Protein AF-A0A7Y2BTM9-F1 (afdb_monomer_lite)

Radius of gyration: 13.26 Å; chains: 1; bounding box: 26×27×34 Å

pLDDT: mean 90.57, std 7.18, range [70.81, 98.25]

Sequence (62 aa):
MRIATFNLENLGTPGNKGVPVPSRIAILRPQLERLNADVICLQEVNGEKTSSAKSRTLAALD

Foldseek 3Di:
DFEEEEELQQQDDDDPPDDGLVVSCVVCVVVVVVSVGPYYHYHNQDFDDDPPDPGTDSVSVD

Secondary structure (DSSP, 8-state):
--EEEEEEEEES---TTSPPHHHHHHHHHHHHHHT--SEEEEEEEPPB--TT-SS-B-GGG-

Structure (mmCIF, N/CA/C/O backbone):
data_AF-A0A7Y2BTM9-F1
#
_entry.id   AF-A0A7Y2BTM9-F1
#
loop_
_atom_site.group_PDB
_atom_site.id
_atom_site.type_symbol
_atom_site.label_atom_id
_atom_site.label_alt_id
_atom_site.label_comp_id
_atom_site.label_asym_id
_atom_site.label_entity_id
_atom_site.label_seq_id
_atom_site.pdbx_PDB_ins_code
_atom_site.Cartn_x
_atom_site.Cartn_y
_atom_site.Cartn_z
_atom_site.occupancy
_atom_site.B_iso_or_equiv
_atom_site.auth_seq_id
_atom_site.auth_comp_id
_atom_site.auth_asym_id
_atom_site.auth_atom_id
_atom_site.pdbx_PDB_model_num
ATOM 1 N N . MET A 1 1 ? -13.598 -0.050 15.548 1.00 90.94 1 MET A N 1
ATOM 2 C CA . MET A 1 1 ? -12.487 0.478 14.742 1.00 90.94 1 MET A CA 1
ATOM 3 C C . MET A 1 1 ? -11.510 -0.651 14.441 1.00 90.94 1 MET A C 1
ATOM 5 O O . MET A 1 1 ? -10.926 -1.196 15.370 1.00 90.94 1 MET A O 1
ATOM 9 N N . ARG A 1 2 ? -11.399 -1.050 13.175 1.00 97.31 2 ARG A N 1
ATOM 10 C CA . ARG A 1 2 ? -10.546 -2.112 12.638 1.00 97.31 2 ARG A CA 1
ATOM 11 C C . ARG A 1 2 ? -9.400 -1.486 11.859 1.00 97.31 2 ARG A C 1
ATOM 13 O O . ARG A 1 2 ? -9.638 -0.672 10.973 1.00 97.31 2 ARG A O 1
ATOM 20 N N . ILE A 1 3 ? -8.176 -1.883 12.179 1.00 97.94 3 ILE A N 1
ATOM 21 C CA . ILE A 1 3 ? -6.974 -1.399 11.503 1.00 97.94 3 ILE A CA 1
ATOM 22 C C . ILE A 1 3 ? -6.287 -2.596 10.857 1.00 97.94 3 ILE A C 1
ATOM 24 O O . ILE A 1 3 ? -6.123 -3.632 11.502 1.00 97.94 3 ILE A O 1
ATOM 28 N N . ALA A 1 4 ? -5.891 -2.450 9.596 1.00 98.25 4 ALA A N 1
ATOM 29 C CA . ALA A 1 4 ? -5.120 -3.446 8.868 1.00 98.25 4 ALA A CA 1
ATOM 30 C C . ALA A 1 4 ? -3.847 -2.834 8.285 1.00 98.25 4 ALA A C 1
ATOM 32 O O . ALA A 1 4 ? -3.742 -1.625 8.082 1.00 98.25 4 ALA A O 1
ATOM 33 N N . THR A 1 5 ? -2.878 -3.694 7.999 1.00 97.62 5 THR A N 1
ATOM 34 C CA . THR A 1 5 ? -1.650 -3.332 7.301 1.00 97.62 5 THR A CA 1
ATOM 35 C C . THR A 1 5 ? -1.524 -4.192 6.055 1.00 97.62 5 THR A C 1
ATOM 37 O O . THR A 1 5 ? -1.855 -5.377 6.099 1.00 97.62 5 THR A O 1
ATOM 40 N N . PHE A 1 6 ? -1.090 -3.605 4.943 1.00 97.44 6 PHE A N 1
ATOM 41 C CA . PHE A 1 6 ? -0.940 -4.325 3.684 1.00 97.44 6 PHE A CA 1
ATOM 42 C C . PHE A 1 6 ? 0.280 -3.818 2.918 1.00 97.44 6 PHE A C 1
ATOM 44 O O . PHE A 1 6 ? 0.414 -2.626 2.640 1.00 97.44 6 PHE A O 1
ATOM 51 N N . ASN A 1 7 ? 1.166 -4.737 2.557 1.00 95.69 7 ASN A N 1
ATOM 52 C CA . ASN A 1 7 ? 2.343 -4.440 1.757 1.00 95.69 7 ASN A CA 1
ATOM 53 C C . ASN A 1 7 ? 2.006 -4.597 0.268 1.00 95.69 7 ASN A C 1
ATOM 55 O O . ASN A 1 7 ? 1.407 -5.595 -0.121 1.00 95.69 7 ASN A O 1
ATOM 59 N N . LEU A 1 8 ? 2.354 -3.607 -0.554 1.00 94.31 8 LEU A N 1
ATOM 60 C CA . LEU A 1 8 ? 1.994 -3.569 -1.975 1.00 94.31 8 LEU A CA 1
ATOM 61 C C . LEU A 1 8 ? 3.100 -4.079 -2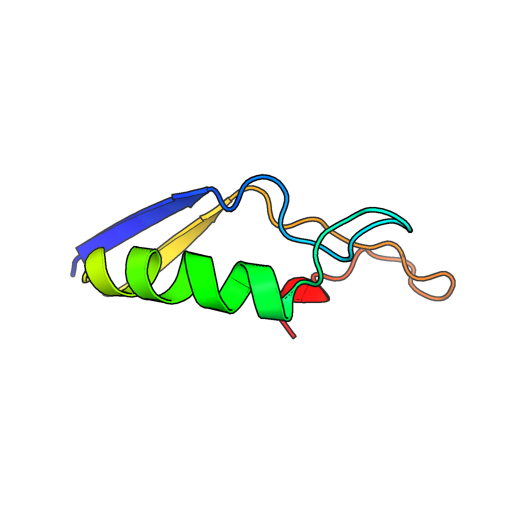.911 1.00 94.31 8 LEU A C 1
ATOM 63 O O . LEU A 1 8 ? 2.957 -3.970 -4.134 1.00 94.31 8 LEU A O 1
ATOM 67 N N . GLU A 1 9 ? 4.185 -4.609 -2.343 1.00 89.44 9 GLU A N 1
ATOM 68 C CA . GLU A 1 9 ? 5.343 -5.150 -3.056 1.00 89.44 9 GLU A CA 1
ATOM 69 C C . GLU A 1 9 ? 5.875 -4.155 -4.100 1.00 89.44 9 GLU A C 1
ATOM 71 O O . GLU A 1 9 ? 5.824 -4.377 -5.314 1.00 89.44 9 GLU A O 1
ATOM 76 N N . ASN A 1 10 ? 6.368 -3.008 -3.630 1.00 86.81 10 ASN A N 1
ATOM 77 C CA . ASN A 1 10 ? 6.947 -1.948 -4.461 1.00 86.81 10 ASN A CA 1
ATOM 78 C C . ASN A 1 10 ? 5.957 -1.393 -5.506 1.00 86.81 10 ASN A C 1
ATOM 80 O O . ASN A 1 10 ? 6.185 -1.460 -6.723 1.00 86.81 10 ASN A O 1
ATOM 84 N N . LEU A 1 11 ? 4.817 -0.863 -5.054 1.00 92.50 11 LEU A N 1
ATOM 85 C CA . LEU A 1 11 ? 3.863 -0.177 -5.930 1.00 92.50 11 LEU A CA 1
ATOM 86 C C . LEU A 1 11 ? 4.437 1.165 -6.386 1.00 92.50 11 LEU A C 1
ATOM 88 O O . LEU A 1 11 ? 4.719 2.032 -5.571 1.00 92.50 11 LEU A O 1
ATOM 92 N N . GLY A 1 12 ? 4.598 1.339 -7.693 1.00 89.38 12 GLY A N 1
ATOM 93 C CA . GLY A 1 12 ? 5.158 2.545 -8.300 1.00 89.38 12 GLY A CA 1
ATOM 94 C C . GLY A 1 12 ? 5.131 2.457 -9.818 1.00 89.38 12 GLY A C 1
ATOM 95 O O . GLY A 1 12 ? 4.783 1.403 -10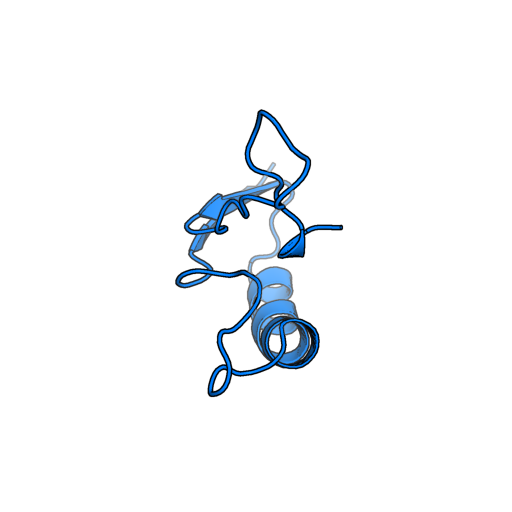.366 1.00 89.38 12 GLY A O 1
ATOM 96 N N . THR A 1 13 ? 5.537 3.536 -10.488 1.00 87.25 13 THR A N 1
ATOM 97 C CA . THR A 1 13 ? 5.704 3.547 -11.943 1.00 87.25 13 THR A CA 1
ATOM 98 C C . THR A 1 13 ? 6.622 2.404 -12.385 1.00 87.25 13 THR A C 1
ATOM 100 O O . THR A 1 13 ? 7.759 2.293 -11.909 1.00 87.25 13 THR A O 1
ATOM 103 N N . PRO A 1 14 ? 6.150 1.515 -13.274 1.00 85.88 14 PRO A N 1
ATOM 104 C CA . PRO A 1 14 ? 6.962 0.416 -13.763 1.00 85.88 14 PRO A CA 1
ATOM 105 C C . PRO A 1 14 ? 8.087 0.929 -14.666 1.00 85.88 14 PRO A C 1
ATOM 107 O O . PRO A 1 14 ? 7.910 1.868 -15.438 1.00 85.88 14 PRO A O 1
ATOM 110 N N . GLY A 1 15 ? 9.235 0.249 -14.639 1.00 83.50 15 GLY A N 1
ATOM 111 C CA . GLY A 1 15 ? 10.220 0.379 -15.716 1.00 83.50 15 GLY A CA 1
ATOM 112 C C . GLY A 1 15 ? 9.701 -0.214 -17.035 1.00 83.50 15 GLY A C 1
ATOM 113 O O . GLY A 1 15 ? 8.624 -0.803 -17.080 1.00 83.50 15 GLY A O 1
ATOM 114 N N . ASN A 1 16 ? 10.507 -0.162 -18.101 1.00 80.88 16 ASN A N 1
ATOM 115 C CA . ASN A 1 16 ? 10.119 -0.566 -19.470 1.00 80.88 16 ASN A CA 1
ATOM 116 C C . ASN A 1 16 ? 9.523 -1.982 -19.631 1.00 80.88 16 ASN A C 1
ATOM 118 O O . ASN A 1 16 ? 8.932 -2.275 -20.665 1.00 80.88 16 ASN A O 1
ATOM 122 N N . LYS A 1 17 ? 9.711 -2.878 -18.655 1.00 83.12 17 LYS A N 1
ATOM 123 C CA . LYS A 1 17 ? 9.194 -4.259 -18.665 1.00 83.12 17 LYS A CA 1
ATOM 124 C C . LYS A 1 17 ? 8.227 -4.562 -17.512 1.00 83.12 17 LYS A C 1
ATOM 126 O O . LYS A 1 17 ? 7.877 -5.720 -17.307 1.00 83.12 17 LYS A O 1
ATOM 131 N N . GLY A 1 18 ? 7.852 -3.560 -16.718 1.00 85.94 18 GLY A N 1
ATOM 132 C CA . GLY A 1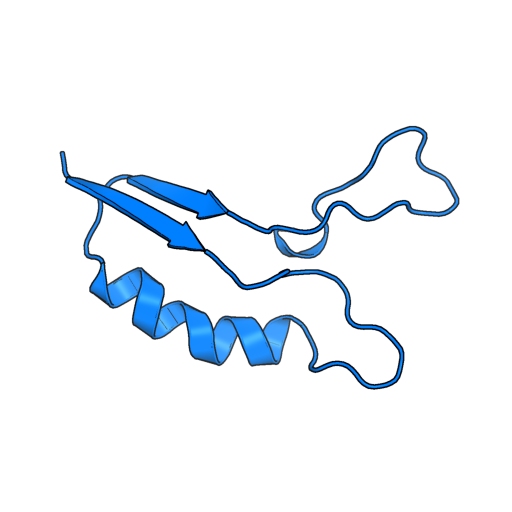 18 ? 6.973 -3.747 -15.567 1.00 85.94 18 GLY A CA 1
ATOM 133 C C . GLY A 1 18 ? 5.493 -3.691 -15.942 1.00 85.94 18 GLY A C 1
ATOM 134 O O . GLY A 1 18 ? 5.104 -3.106 -16.951 1.00 85.94 18 GLY A O 1
ATOM 135 N N . VAL A 1 19 ? 4.658 -4.293 -15.097 1.00 89.88 19 VAL A N 1
ATOM 136 C CA . VAL A 1 19 ? 3.200 -4.248 -15.248 1.00 89.88 19 VAL A CA 1
ATOM 137 C C . VAL A 1 19 ? 2.691 -2.838 -14.905 1.00 89.88 19 VAL A C 1
ATOM 139 O O . VAL A 1 19 ? 3.055 -2.321 -13.845 1.00 89.88 19 VAL A O 1
ATOM 142 N N . PRO A 1 20 ? 1.833 -2.222 -15.743 1.00 91.62 20 PRO A N 1
ATOM 143 C CA . PRO A 1 20 ? 1.214 -0.929 -15.455 1.00 91.62 20 PRO A CA 1
ATOM 144 C C . PRO A 1 20 ? 0.509 -0.887 -14.096 1.00 91.62 20 PRO A C 1
ATOM 146 O O . PRO A 1 20 ? -0.164 -1.845 -13.704 1.00 91.62 20 PRO A O 1
ATOM 149 N N . VAL A 1 21 ? 0.607 0.253 -13.405 1.00 91.44 21 VAL A N 1
ATOM 150 C CA . VAL A 1 21 ? -0.045 0.479 -12.103 1.00 91.44 21 VAL A CA 1
ATOM 151 C C . VAL A 1 21 ? -1.550 0.159 -12.137 1.00 91.44 21 VAL A C 1
ATOM 153 O O . VAL A 1 21 ? -1.985 -0.590 -11.262 1.00 91.44 21 VAL A O 1
ATOM 156 N N . PRO A 1 22 ? -2.347 0.584 -13.144 1.00 92.31 22 PRO A N 1
ATOM 157 C CA . PRO A 1 22 ? -3.776 0.252 -13.190 1.00 92.31 22 PRO A CA 1
ATOM 158 C C . PRO A 1 22 ? -4.061 -1.255 -13.186 1.00 92.31 22 PRO A C 1
ATOM 160 O O . PRO A 1 22 ? -4.970 -1.718 -12.497 1.00 92.31 22 PRO A O 1
ATOM 163 N N . SER A 1 23 ? -3.245 -2.041 -13.895 1.00 93.75 23 SER A N 1
ATOM 164 C CA . SER A 1 23 ? -3.379 -3.500 -13.934 1.00 93.75 23 SER A CA 1
ATOM 165 C C . SER A 1 23 ? -3.056 -4.135 -12.580 1.00 93.75 23 SER A C 1
ATOM 167 O O . SER A 1 23 ? -3.724 -5.080 -12.168 1.00 93.75 23 SER A O 1
ATOM 169 N N . ARG A 1 24 ? -2.071 -3.595 -11.849 1.00 93.69 24 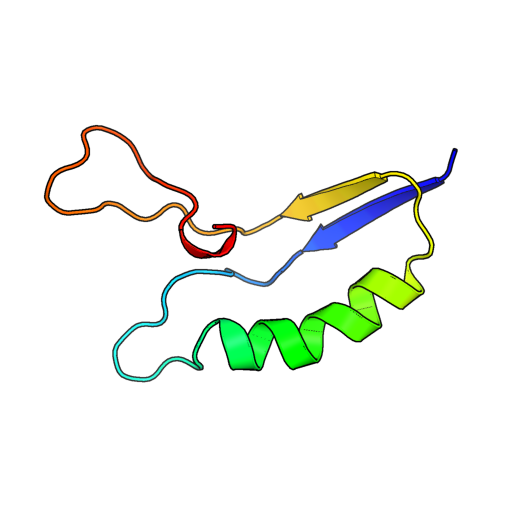ARG A N 1
ATOM 170 C CA . ARG A 1 24 ? -1.766 -4.025 -10.473 1.00 93.69 24 ARG A CA 1
ATOM 171 C C . ARG A 1 24 ? -2.897 -3.654 -9.511 1.00 93.69 24 ARG A C 1
ATOM 173 O O . ARG A 1 24 ? -3.303 -4.490 -8.710 1.00 93.69 24 ARG A O 1
ATOM 180 N N . ILE A 1 25 ? -3.449 -2.442 -9.620 1.00 93.44 25 ILE A N 1
ATOM 181 C CA . ILE A 1 25 ? -4.579 -1.978 -8.796 1.00 93.44 25 ILE A CA 1
ATOM 182 C C . ILE A 1 25 ? -5.789 -2.900 -8.961 1.00 93.44 25 ILE A C 1
ATOM 184 O O . ILE A 1 25 ? -6.414 -3.249 -7.962 1.00 93.44 25 ILE A O 1
ATOM 188 N N . ALA A 1 26 ? -6.097 -3.339 -10.184 1.00 94.88 26 ALA A N 1
ATOM 189 C CA . ALA A 1 26 ? -7.207 -4.259 -10.436 1.00 94.88 26 ALA A CA 1
ATOM 190 C C . ALA A 1 26 ? -7.078 -5.585 -9.656 1.00 94.88 26 ALA A C 1
ATOM 192 O O . ALA A 1 26 ? -8.081 -6.144 -9.220 1.00 94.88 26 ALA A O 1
ATOM 193 N N . ILE A 1 27 ? -5.848 -6.060 -9.435 1.00 94.50 27 ILE A N 1
ATOM 194 C CA . ILE A 1 27 ? -5.551 -7.287 -8.679 1.00 94.50 27 ILE A CA 1
ATOM 195 C C . ILE A 1 27 ? -5.523 -7.027 -7.165 1.00 94.50 27 ILE A C 1
ATOM 197 O O . ILE A 1 27 ? -5.955 -7.870 -6.376 1.00 94.50 27 ILE A O 1
ATOM 201 N N . LEU A 1 28 ? -5.000 -5.874 -6.744 1.00 94.94 28 LEU A N 1
ATOM 202 C CA . LEU A 1 28 ? -4.834 -5.515 -5.332 1.00 94.94 28 LEU A CA 1
ATOM 203 C C . LEU A 1 28 ? -6.155 -5.099 -4.676 1.00 94.94 28 LEU A C 1
ATOM 205 O O . LEU A 1 28 ? -6.404 -5.447 -3.523 1.00 94.94 28 LEU A O 1
ATOM 209 N N . ARG A 1 29 ? -7.032 -4.406 -5.411 1.00 95.00 29 ARG A N 1
ATOM 210 C CA . ARG A 1 29 ? -8.314 -3.890 -4.910 1.00 95.00 29 ARG A CA 1
ATOM 211 C C . ARG A 1 29 ? -9.179 -4.944 -4.204 1.00 95.00 29 ARG A C 1
ATOM 213 O O . ARG A 1 29 ? -9.497 -4.716 -3.038 1.00 95.00 29 ARG A O 1
ATOM 220 N N . PRO A 1 30 ? -9.496 -6.111 -4.800 1.00 97.38 30 PRO A N 1
ATOM 221 C CA . PRO A 1 30 ? -10.306 -7.116 -4.111 1.00 97.38 30 PRO A CA 1
ATOM 222 C C . PRO A 1 30 ? -9.608 -7.707 -2.875 1.00 97.38 30 PRO A C 1
ATOM 224 O O . PRO A 1 30 ? -10.254 -8.286 -2.008 1.00 97.38 30 PRO A O 1
ATOM 227 N N . GLN A 1 31 ? -8.282 -7.600 -2.756 1.00 96.56 31 GLN A N 1
ATOM 228 C CA . GLN A 1 31 ? -7.566 -8.026 -1.551 1.00 96.56 31 GLN A CA 1
ATOM 229 C C . GLN A 1 31 ? -7.710 -7.000 -0.429 1.00 96.56 31 GLN A C 1
ATOM 231 O O . GLN A 1 31 ? -7.999 -7.392 0.698 1.00 96.56 31 GLN A O 1
ATOM 236 N N . LEU A 1 32 ? -7.580 -5.710 -0.751 1.00 96.56 32 LEU A N 1
ATOM 237 C CA . LEU A 1 32 ? -7.778 -4.615 0.198 1.00 96.56 32 LEU A CA 1
ATOM 238 C C . LEU A 1 32 ? -9.228 -4.558 0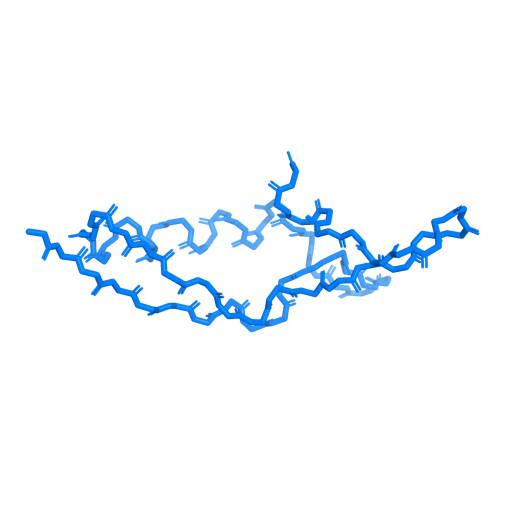.704 1.00 96.56 32 LEU A C 1
ATOM 240 O O . LEU A 1 32 ? -9.445 -4.423 1.904 1.00 96.56 32 LEU A O 1
ATOM 244 N N . GLU A 1 33 ? -10.216 -4.745 -0.177 1.00 97.06 33 GLU A N 1
ATOM 245 C CA . GLU A 1 33 ? -11.641 -4.789 0.191 1.00 97.06 33 GLU A CA 1
ATOM 246 C C . GLU A 1 33 ? -11.949 -5.930 1.177 1.00 97.06 33 GLU A C 1
ATOM 248 O O . GLU A 1 33 ? -12.701 -5.747 2.136 1.00 97.06 33 GLU A O 1
ATOM 253 N N . ARG A 1 34 ? -11.307 -7.096 1.009 1.00 97.44 34 ARG A N 1
ATOM 254 C CA . ARG A 1 34 ? -11.461 -8.243 1.923 1.00 97.44 34 ARG A CA 1
ATOM 255 C C . ARG A 1 34 ? -10.891 -8.003 3.320 1.00 97.44 34 ARG A C 1
ATOM 257 O O . ARG A 1 34 ? -11.291 -8.717 4.238 1.00 97.44 34 ARG A O 1
ATOM 264 N N . LEU A 1 35 ? -9.994 -7.028 3.507 1.00 97.25 35 LEU A N 1
ATOM 265 C CA . LEU A 1 35 ? -9.474 -6.688 4.838 1.00 97.25 35 LEU A CA 1
ATOM 266 C C . LEU A 1 35 ? -10.569 -6.130 5.750 1.00 97.25 35 LEU A C 1
ATOM 268 O O . LEU A 1 35 ? -10.460 -6.274 6.967 1.00 97.25 35 LEU A O 1
ATOM 272 N N . ASN A 1 36 ? -11.620 -5.529 5.171 1.00 97.25 36 ASN A N 1
ATOM 273 C CA . ASN A 1 36 ? -12.765 -4.988 5.904 1.00 97.25 36 ASN A CA 1
ATOM 274 C C . ASN A 1 36 ? -12.330 -4.123 7.106 1.00 97.25 36 ASN A C 1
ATOM 276 O O . ASN A 1 36 ? -12.775 -4.327 8.240 1.00 97.25 36 ASN A O 1
ATOM 280 N N . ALA A 1 37 ? -11.377 -3.222 6.857 1.00 98.19 37 ALA A N 1
ATOM 281 C CA . ALA A 1 37 ? -10.775 -2.358 7.860 1.00 98.19 37 ALA A CA 1
ATOM 282 C C . ALA A 1 37 ? -11.282 -0.921 7.713 1.00 98.19 37 ALA A C 1
ATOM 284 O O . ALA A 1 37 ? -11.486 -0.442 6.601 1.00 98.19 37 ALA A O 1
ATOM 285 N N . ASP A 1 38 ? -11.431 -0.233 8.843 1.00 98.06 38 ASP A N 1
ATOM 286 C CA . ASP A 1 38 ? -11.766 1.192 8.880 1.00 98.06 38 ASP A CA 1
ATOM 287 C C . ASP A 1 38 ? -10.552 2.049 8.474 1.00 98.06 38 ASP A C 1
ATOM 289 O O . ASP A 1 38 ? -10.703 3.121 7.897 1.00 98.06 38 ASP A O 1
ATOM 293 N N . VAL A 1 39 ? -9.336 1.568 8.767 1.00 97.62 39 VAL A N 1
ATOM 294 C CA . VAL A 1 39 ? -8.064 2.193 8.374 1.00 97.62 39 VAL A CA 1
ATOM 295 C C . VAL A 1 39 ? -7.112 1.124 7.846 1.00 97.62 39 VAL A C 1
ATOM 297 O O . VAL A 1 39 ? -6.914 0.090 8.489 1.00 97.62 39 VAL A O 1
ATOM 300 N N . ILE A 1 40 ? -6.485 1.384 6.698 1.00 97.56 40 ILE A N 1
ATOM 301 C CA . ILE A 1 40 ? -5.451 0.520 6.120 1.00 97.56 40 ILE A CA 1
ATOM 302 C C . ILE A 1 40 ? -4.137 1.297 6.041 1.00 97.56 40 ILE A C 1
ATOM 304 O O . ILE A 1 40 ? -4.064 2.345 5.403 1.00 97.56 40 ILE A O 1
ATOM 308 N N . CYS A 1 41 ? -3.087 0.758 6.653 1.00 97.56 41 CYS A N 1
ATOM 309 C CA . CYS A 1 41 ? -1.721 1.248 6.511 1.00 97.56 41 CYS A CA 1
ATOM 310 C C . CYS A 1 41 ? -1.028 0.500 5.367 1.00 97.56 41 CYS A C 1
ATOM 312 O O . CYS A 1 41 ? -0.881 -0.721 5.432 1.00 97.56 41 CYS A O 1
ATOM 314 N N . LEU A 1 42 ? -0.580 1.220 4.339 1.00 96.25 42 LEU A N 1
ATOM 315 C CA . LEU A 1 42 ? 0.088 0.636 3.173 1.00 96.25 42 LEU A CA 1
ATOM 316 C C . LEU A 1 42 ? 1.617 0.715 3.308 1.00 96.25 42 LEU A C 1
ATOM 318 O O . LEU A 1 42 ? 2.145 1.738 3.746 1.00 96.25 42 LEU A O 1
ATOM 322 N N . GLN A 1 43 ? 2.330 -0.352 2.931 1.00 95.69 43 GLN A N 1
ATOM 323 C CA . GLN A 1 43 ? 3.801 -0.393 2.867 1.00 95.69 43 GLN A CA 1
ATOM 324 C C . GLN A 1 43 ? 4.300 -0.633 1.442 1.00 95.69 43 GLN A C 1
ATOM 326 O O . GLN A 1 43 ? 3.577 -1.164 0.601 1.00 95.69 43 GLN A O 1
ATOM 331 N N . GLU A 1 44 ? 5.563 -0.264 1.210 1.00 94.31 44 GLU A N 1
ATOM 332 C CA . GLU A 1 44 ? 6.253 -0.393 -0.080 1.00 94.31 44 GLU A CA 1
ATOM 333 C C . GLU A 1 44 ? 5.539 0.331 -1.230 1.00 94.31 44 GLU A C 1
ATOM 335 O O . GLU A 1 44 ? 5.397 -0.184 -2.338 1.00 94.31 44 GLU A O 1
ATOM 340 N N . VAL A 1 45 ? 5.105 1.566 -0.965 1.00 93.38 45 VAL A N 1
ATOM 341 C CA . VAL A 1 45 ? 4.776 2.530 -2.020 1.00 93.38 45 VAL A CA 1
ATOM 342 C C . VAL A 1 45 ? 6.062 3.249 -2.420 1.00 93.38 45 VAL A C 1
ATOM 344 O O . VAL A 1 45 ? 6.709 3.897 -1.595 1.00 93.38 45 VAL A O 1
ATOM 347 N N . ASN A 1 46 ? 6.444 3.135 -3.686 1.00 91.56 46 ASN A N 1
ATOM 348 C CA . ASN A 1 46 ? 7.660 3.733 -4.209 1.00 91.56 46 ASN A CA 1
ATOM 349 C C . ASN A 1 46 ? 7.493 5.239 -4.398 1.00 91.56 46 ASN A C 1
ATOM 351 O O . ASN A 1 46 ? 6.597 5.705 -5.097 1.00 91.56 46 ASN A O 1
ATOM 355 N N . GLY A 1 47 ? 8.422 5.995 -3.815 1.00 90.19 47 GLY A N 1
ATOM 356 C CA . GLY A 1 47 ? 8.569 7.414 -4.096 1.00 90.19 47 GLY A CA 1
ATOM 357 C C . GLY A 1 47 ? 9.339 7.643 -5.394 1.00 90.19 47 GLY A C 1
ATOM 358 O O . GLY A 1 47 ? 10.479 7.196 -5.542 1.00 90.19 47 GLY A O 1
ATOM 359 N N . GLU A 1 48 ? 8.748 8.399 -6.305 1.00 85.94 48 GLU A N 1
ATOM 360 C CA . GLU A 1 48 ? 9.311 8.702 -7.612 1.00 85.94 48 GLU A CA 1
ATOM 361 C C . GLU A 1 48 ? 10.033 10.041 -7.593 1.00 85.94 48 GLU A C 1
ATOM 363 O O . GLU A 1 48 ? 9.541 11.035 -7.061 1.00 85.94 48 GLU A O 1
ATOM 368 N N . LYS A 1 49 ? 11.231 10.075 -8.178 1.00 84.12 49 LYS A N 1
ATOM 369 C CA . LYS A 1 49 ? 11.965 11.320 -8.389 1.00 84.12 49 LYS A CA 1
ATOM 370 C C . LYS A 1 49 ? 11.655 11.811 -9.796 1.00 84.12 49 LYS A C 1
ATOM 372 O O . LYS A 1 49 ? 12.253 11.332 -10.756 1.00 84.12 49 LYS A O 1
ATOM 377 N N . THR A 1 50 ? 10.730 12.753 -9.925 1.00 74.06 50 THR A N 1
ATOM 378 C CA . THR A 1 50 ? 10.538 13.437 -11.206 1.00 74.06 50 THR A CA 1
ATOM 379 C C . THR A 1 50 ? 11.725 14.371 -11.454 1.00 74.06 50 THR A C 1
ATOM 381 O O . THR A 1 50 ? 12.338 14.891 -10.519 1.00 74.06 50 THR A O 1
ATOM 384 N N . SER A 1 51 ? 12.098 14.565 -12.720 1.00 71.06 51 SER A N 1
ATOM 385 C CA . SER A 1 51 ? 13.267 15.365 -13.120 1.00 71.06 51 SER A CA 1
ATOM 386 C C . SER A 1 51 ? 13.206 16.825 -12.648 1.00 71.06 51 SER A C 1
ATOM 388 O O . SER A 1 51 ? 14.243 17.478 -12.551 1.00 71.06 51 SER A O 1
ATOM 390 N N . SER A 1 52 ? 12.013 17.322 -12.317 1.00 71.06 52 SER A N 1
ATOM 391 C CA . SER A 1 52 ? 11.755 18.684 -11.849 1.00 71.06 52 SER A CA 1
ATOM 392 C C . SER A 1 52 ? 11.534 18.809 -10.334 1.00 71.06 52 SER A C 1
ATOM 394 O O . SER A 1 52 ? 11.579 19.927 -9.817 1.00 71.06 52 SER A O 1
ATOM 396 N N . ALA A 1 53 ? 11.309 17.715 -9.596 1.00 70.81 53 ALA A N 1
ATOM 397 C CA . ALA A 1 53 ? 10.964 17.794 -8.177 1.00 70.81 53 ALA A CA 1
ATOM 398 C C . ALA A 1 53 ? 12.189 17.696 -7.252 1.00 70.81 53 ALA A C 1
ATOM 400 O O . ALA A 1 53 ? 13.034 16.805 -7.364 1.00 70.81 53 ALA A O 1
ATOM 401 N N . LYS A 1 54 ? 12.243 18.594 -6.256 1.00 75.81 54 LYS A N 1
ATOM 402 C CA . LYS A 1 54 ? 13.207 18.522 -5.140 1.00 75.81 54 LYS A CA 1
ATOM 403 C C . LYS A 1 54 ? 12.901 17.386 -4.153 1.00 75.81 54 LYS A C 1
ATOM 405 O O . LYS A 1 54 ? 13.782 17.016 -3.384 1.00 75.81 54 LYS A O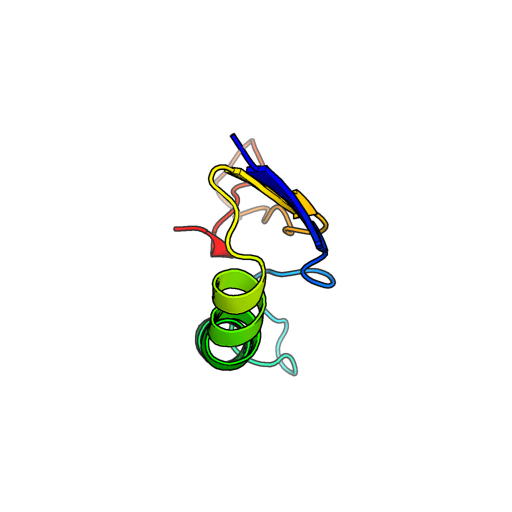 1
ATOM 410 N N . SER A 1 55 ? 11.684 16.843 -4.175 1.00 84.31 55 SER A N 1
ATOM 411 C CA . SER A 1 55 ? 11.228 15.756 -3.301 1.00 84.31 55 SER A CA 1
ATOM 412 C C . SER A 1 55 ? 10.652 14.604 -4.122 1.00 84.31 55 SER A C 1
ATOM 414 O O . SER A 1 55 ? 10.256 14.797 -5.270 1.00 84.31 55 SER A O 1
ATOM 416 N N . ARG A 1 56 ? 10.600 13.409 -3.528 1.00 88.06 56 ARG A N 1
ATOM 417 C CA . ARG A 1 56 ? 9.896 12.271 -4.125 1.00 88.06 56 ARG A CA 1
ATOM 418 C C . ARG A 1 56 ? 8.384 12.478 -4.037 1.00 88.06 56 ARG A C 1
ATOM 420 O O . ARG A 1 56 ? 7.902 12.983 -3.024 1.00 88.06 56 ARG A O 1
ATOM 427 N N . THR A 1 57 ? 7.657 12.052 -5.062 1.00 89.75 57 THR A N 1
ATOM 428 C CA . THR A 1 57 ? 6.187 12.016 -5.086 1.00 89.75 57 THR A CA 1
ATOM 429 C C . THR A 1 57 ? 5.693 10.573 -5.029 1.00 89.75 57 THR A C 1
ATOM 431 O O . THR A 1 57 ? 6.408 9.654 -5.421 1.00 89.75 57 THR A O 1
ATOM 434 N N . LEU A 1 58 ? 4.475 10.355 -4.536 1.00 89.25 58 LEU A N 1
ATOM 435 C CA . LEU A 1 58 ? 3.830 9.038 -4.524 1.00 89.25 58 LEU A CA 1
ATOM 436 C C . LEU A 1 58 ? 2.865 8.925 -5.711 1.00 89.25 58 LEU A C 1
ATOM 438 O O . LEU A 1 58 ? 1.674 8.728 -5.515 1.00 89.25 58 LEU A O 1
ATOM 442 N N . ALA A 1 59 ? 3.380 9.056 -6.938 1.00 86.75 59 ALA A N 1
ATOM 443 C CA . ALA A 1 59 ? 2.558 9.174 -8.151 1.00 86.75 59 ALA A CA 1
ATOM 444 C C . ALA A 1 59 ? 1.633 7.968 -8.408 1.00 86.75 59 ALA A C 1
ATOM 446 O O . ALA A 1 59 ? 0.632 8.089 -9.099 1.00 86.75 59 ALA A O 1
ATOM 447 N N . ALA A 1 60 ? 1.940 6.798 -7.839 1.00 87.38 60 ALA A N 1
ATOM 448 C CA . ALA A 1 60 ? 1.070 5.624 -7.915 1.00 87.38 60 ALA A CA 1
ATOM 449 C C . ALA A 1 60 ? -0.168 5.691 -6.993 1.00 87.38 60 ALA A C 1
ATOM 451 O O . ALA A 1 60 ? -0.974 4.758 -7.017 1.00 87.38 60 ALA A O 1
ATOM 452 N N . LEU A 1 61 ? -0.288 6.735 -6.162 1.00 86.12 61 LEU A N 1
ATOM 453 C CA . LEU A 1 61 ? -1.442 7.010 -5.299 1.00 86.12 61 LEU A CA 1
ATOM 454 C C . LEU A 1 61 ? -2.291 8.204 -5.770 1.00 86.12 61 LEU A C 1
ATOM 456 O O . LEU A 1 61 ? -3.343 8.432 -5.172 1.00 86.12 61 LEU A O 1
ATOM 460 N N . ASP A 1 62 ? -1.830 8.950 -6.779 1.00 81.44 62 ASP A N 1
ATOM 461 C CA . ASP A 1 62 ? -2.574 10.049 -7.416 1.00 81.44 62 ASP A CA 1
ATOM 462 C C . ASP A 1 62 ? -3.594 9.501 -8.436 1.00 81.44 62 ASP A C 1
ATOM 464 O O . ASP A 1 62 ? -4.711 10.065 -8.516 1.00 81.44 62 ASP A O 1
#